Protein AF-A0A3Q0IUR8-F1 (afdb_monomer)

Organism: Diaphorina citri (NCBI:txid121845)

Solvent-accessible surface area (backbone atoms only — not comparable to full-atom values): 4444 Å² total; per-residue (Å²): 133,81,63,91,89,76,72,81,91,77,94,76,82,90,65,74,44,74,36,45,29,59,90,75,70,37,50,91,65,65,50,46,73,71,37,76,44,82,47,75,59,100,87,49,70,47,83,42,70,38,81,76,56,76,91,48,82,58,48,52,54,61,40,79,45,88

Secondary structure (DSSP, 8-state):
-PPTTS----S-----EEPPPTTTT--SSPB-TT-EEEEEETTEEEEEE----TT-S-B-TT-EE-

Radius of gyration: 14.31 Å; Cα contacts (8 Å, |Δi|>4): 88; chains: 1; bounding box: 37×21×35 Å

Foldseek 3Di:
DDDPPPDDDDQDDDDKDAAAAVVSVGDPDKDAAQDWDWDDDDPDIDTHGRHDFPPDRIDDHGDITD

Sequence (66 aa):
MAKPGTVKMHDHVEAQIYLLTKEEGGRTRPYTPWGQAHVYSKTWDVAARIIDMGGKDMFMPGEDGK

Mean predicted aligned error: 3.98 Å

pLDDT: mean 90.49, std 4.82, range [66.31, 96.75]

Structure (mmCIF, N/CA/C/O backbone):
data_AF-A0A3Q0IUR8-F1
#
_entry.id   AF-A0A3Q0IUR8-F1
#
loop_
_atom_site.group_PDB
_atom_site.id
_atom_site.type_symbol
_atom_site.label_atom_id
_atom_site.label_alt_id
_atom_site.label_comp_id
_atom_site.label_asym_id
_atom_site.label_entity_id
_atom_site.label_seq_id
_atom_site.pdbx_PDB_ins_code
_atom_site.Cartn_x
_atom_site.Cartn_y
_atom_site.Cartn_z
_atom_site.occupancy
_atom_site.B_iso_or_equiv
_atom_site.auth_seq_id
_atom_site.auth_comp_id
_atom_site.auth_asym_id
_atom_site.auth_atom_id
_atom_site.pdbx_PDB_model_num
ATOM 1 N N . MET A 1 1 ? 19.709 0.701 -12.229 1.00 78.06 1 MET A N 1
ATOM 2 C CA . MET A 1 1 ? 18.950 0.065 -13.331 1.00 78.06 1 MET A CA 1
ATOM 3 C C . MET A 1 1 ? 18.999 -1.443 -13.142 1.00 78.06 1 MET A C 1
ATOM 5 O O . MET A 1 1 ? 20.039 -1.936 -12.722 1.00 78.06 1 MET A O 1
ATOM 9 N N . ALA A 1 2 ? 17.892 -2.156 -13.364 1.00 90.56 2 ALA A N 1
ATOM 10 C CA . ALA A 1 2 ? 17.861 -3.616 -13.239 1.00 90.56 2 ALA A CA 1
ATOM 11 C C . ALA A 1 2 ? 18.597 -4.291 -14.410 1.00 90.56 2 ALA A C 1
ATOM 13 O O . ALA A 1 2 ? 18.705 -3.708 -15.491 1.00 90.56 2 ALA A O 1
ATOM 14 N N . LYS A 1 3 ? 19.099 -5.515 -14.205 1.00 96.12 3 LYS A N 1
ATOM 15 C CA . LYS A 1 3 ? 19.713 -6.309 -15.278 1.00 96.12 3 LYS A CA 1
ATOM 16 C C . LYS A 1 3 ? 18.655 -6.595 -16.363 1.00 96.12 3 LYS A C 1
ATOM 18 O O . LYS A 1 3 ? 17.517 -6.922 -16.016 1.00 96.12 3 LYS A O 1
ATOM 23 N N . PRO A 1 4 ? 18.990 -6.495 -17.664 1.00 96.25 4 PRO A N 1
ATOM 24 C CA . PRO A 1 4 ? 18.037 -6.800 -18.726 1.00 96.25 4 PRO A CA 1
ATOM 25 C C . PRO A 1 4 ? 17.397 -8.181 -18.540 1.00 96.25 4 PRO A C 1
ATOM 27 O O . PRO A 1 4 ? 18.091 -9.165 -18.281 1.00 96.25 4 PRO A O 1
ATOM 30 N N . GLY A 1 5 ? 16.068 -8.233 -18.637 1.00 94.81 5 GLY A N 1
ATOM 31 C CA . GLY A 1 5 ? 15.284 -9.462 -18.503 1.00 94.81 5 GLY A CA 1
ATOM 32 C C . GLY A 1 5 ? 15.013 -9.943 -17.071 1.00 94.81 5 GLY A C 1
ATOM 33 O O . GLY A 1 5 ? 14.352 -10.966 -16.923 1.00 94.81 5 GLY A O 1
ATOM 34 N N . THR A 1 6 ? 15.470 -9.251 -16.016 1.00 96.75 6 THR A N 1
ATOM 35 C CA . THR A 1 6 ? 15.256 -9.719 -14.627 1.00 96.75 6 THR A CA 1
ATOM 36 C C . THR A 1 6 ? 14.018 -9.155 -13.939 1.00 96.75 6 THR A C 1
ATOM 38 O O . THR A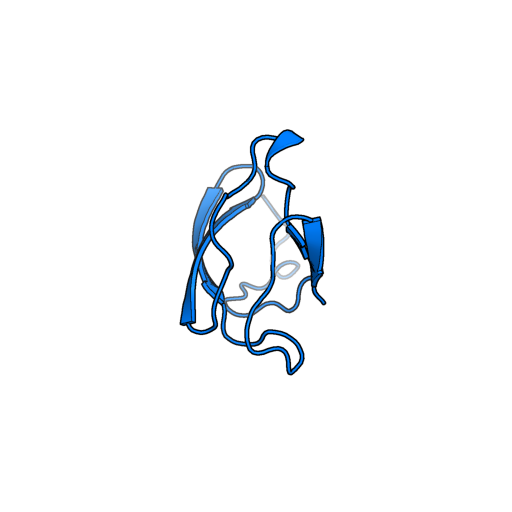 1 6 ? 13.649 -9.646 -12.878 1.00 96.75 6 THR A O 1
ATOM 41 N N . VAL A 1 7 ? 13.390 -8.119 -14.496 1.00 92.75 7 VAL A N 1
ATOM 42 C CA . VAL A 1 7 ? 12.179 -7.501 -13.936 1.00 92.75 7 VAL A CA 1
ATOM 43 C C . VAL A 1 7 ? 11.113 -7.444 -15.018 1.00 92.75 7 VAL A C 1
ATOM 45 O O . VAL A 1 7 ? 11.388 -7.009 -16.137 1.00 92.75 7 VAL A O 1
ATOM 48 N N . LYS A 1 8 ? 9.901 -7.882 -14.675 1.00 92.50 8 LYS A N 1
ATOM 49 C CA . LYS A 1 8 ? 8.699 -7.718 -15.494 1.00 92.50 8 LYS A CA 1
ATOM 50 C C . LYS A 1 8 ? 7.838 -6.610 -14.895 1.00 92.50 8 LYS A C 1
ATOM 52 O O . LYS A 1 8 ? 7.870 -6.382 -13.689 1.00 92.50 8 LYS A O 1
ATOM 57 N N . MET A 1 9 ? 7.102 -5.915 -15.752 1.00 91.06 9 MET A N 1
ATOM 58 C CA . MET A 1 9 ? 6.119 -4.928 -15.314 1.00 91.06 9 MET A CA 1
ATOM 59 C C . MET A 1 9 ? 4.825 -5.644 -14.931 1.00 91.06 9 MET A C 1
ATOM 61 O O . MET A 1 9 ? 4.424 -6.589 -15.611 1.00 91.06 9 MET A O 1
ATOM 65 N N . HIS A 1 10 ? 4.200 -5.188 -13.850 1.00 91.88 10 HIS A N 1
ATOM 66 C CA . HIS A 1 10 ? 2.947 -5.719 -13.323 1.00 91.88 10 HIS A CA 1
ATOM 67 C C . HIS A 1 10 ? 1.978 -4.563 -13.084 1.00 91.88 10 HIS A C 1
ATOM 69 O O . HIS A 1 10 ? 2.388 -3.501 -12.618 1.00 91.88 10 HIS A O 1
ATOM 75 N N . ASP A 1 11 ? 0.709 -4.783 -13.398 1.00 92.88 11 ASP A N 1
ATOM 76 C CA . ASP A 1 11 ? -0.403 -3.853 -13.185 1.00 92.88 11 ASP A CA 1
ATOM 77 C C . ASP A 1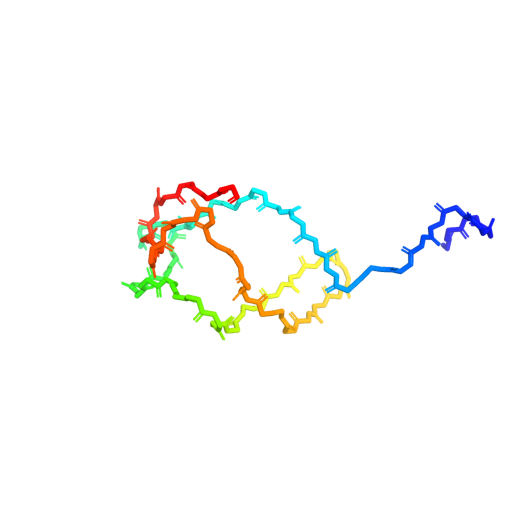 11 ? -1.428 -4.382 -12.162 1.00 92.88 11 ASP A C 1
ATOM 79 O O . ASP A 1 11 ? -2.253 -3.618 -11.669 1.00 92.88 11 ASP A O 1
ATOM 83 N N . HIS A 1 12 ? -1.327 -5.664 -11.792 1.00 92.75 12 HIS A N 1
ATOM 84 C CA . HIS A 1 12 ? -2.131 -6.323 -10.765 1.00 92.75 12 HIS A CA 1
ATOM 85 C C . HIS A 1 12 ? -1.218 -7.022 -9.759 1.00 92.75 12 HIS A C 1
ATOM 87 O O . HIS A 1 12 ? -0.303 -7.757 -10.142 1.00 92.75 12 HIS A O 1
ATOM 93 N N . VAL A 1 13 ? -1.473 -6.795 -8.471 1.00 90.88 13 VAL A N 1
ATOM 94 C CA . VAL A 1 13 ? -0.724 -7.400 -7.367 1.00 90.88 13 VAL A CA 1
ATOM 95 C C . VAL A 1 13 ? -1.679 -7.808 -6.248 1.00 90.88 13 VAL A C 1
ATOM 97 O O . VAL A 1 13 ? -2.611 -7.073 -5.935 1.00 90.88 13 VAL A O 1
ATOM 100 N N . GLU A 1 14 ? -1.426 -8.969 -5.648 1.00 91.19 14 GLU A N 1
ATOM 101 C CA . GLU A 1 14 ? -1.985 -9.357 -4.349 1.00 91.19 14 GLU A CA 1
ATOM 102 C C . GLU A 1 14 ? -0.996 -8.903 -3.272 1.00 91.19 14 GLU A C 1
ATOM 104 O O . GLU A 1 14 ? 0.218 -9.093 -3.417 1.00 91.19 14 GLU A O 1
ATOM 109 N N . ALA A 1 15 ? -1.491 -8.255 -2.222 1.00 89.56 15 ALA A N 1
ATOM 110 C CA . ALA A 1 15 ? -0.650 -7.704 -1.173 1.00 89.56 15 ALA A CA 1
ATOM 111 C C . ALA A 1 15 ? -1.384 -7.720 0.162 1.00 89.56 15 ALA A C 1
ATOM 113 O O . ALA A 1 15 ? -2.531 -7.296 0.247 1.00 89.56 15 ALA A O 1
ATOM 114 N N . GLN A 1 16 ? -0.667 -8.110 1.213 1.00 89.94 16 GLN A N 1
ATOM 115 C CA . GLN A 1 16 ? -1.143 -7.945 2.578 1.00 89.94 16 GLN A CA 1
ATOM 116 C C . GLN A 1 16 ? -0.970 -6.485 3.013 1.00 89.94 16 GLN A C 1
ATOM 118 O O . GLN A 1 16 ? 0.100 -5.896 2.834 1.00 89.94 16 GLN A O 1
ATOM 123 N N . ILE A 1 17 ? -2.020 -5.906 3.587 1.00 89.44 17 ILE A N 1
ATOM 124 C CA . ILE A 1 17 ? -2.095 -4.493 3.956 1.00 89.44 17 ILE A CA 1
ATOM 125 C C . ILE A 1 17 ? -2.533 -4.387 5.413 1.00 89.44 17 ILE A C 1
ATOM 127 O O . ILE A 1 17 ? -3.501 -5.019 5.821 1.00 89.44 17 ILE A O 1
ATOM 131 N N . TYR A 1 18 ? -1.858 -3.529 6.173 1.00 91.12 18 TYR A N 1
ATOM 132 C CA . TYR A 1 18 ? -2.341 -3.061 7.467 1.00 91.12 18 TYR A CA 1
ATOM 133 C C . TYR A 1 18 ? -2.916 -1.657 7.304 1.00 91.12 18 TYR A C 1
ATOM 135 O O . TYR A 1 18 ? -2.260 -0.761 6.758 1.00 91.12 18 TYR A O 1
ATOM 143 N N . LEU A 1 19 ? -4.150 -1.459 7.759 1.00 91.56 19 LEU A N 1
ATOM 144 C CA . LEU A 1 19 ? -4.762 -0.143 7.773 1.00 91.56 19 LEU A CA 1
ATOM 145 C C . LEU A 1 19 ? -4.412 0.560 9.079 1.00 91.56 19 LEU A C 1
ATOM 147 O O . LEU A 1 19 ? -4.842 0.129 10.140 1.00 91.56 19 LEU A O 1
ATOM 151 N N . LEU A 1 20 ? -3.713 1.692 8.994 1.00 93.94 20 LEU A N 1
ATOM 152 C CA . LEU A 1 20 ? -3.426 2.512 10.172 1.00 93.94 20 LEU A CA 1
ATOM 153 C C . LEU A 1 20 ? -4.719 2.903 10.900 1.00 93.94 20 LEU A C 1
ATOM 155 O O . LEU A 1 20 ? -5.690 3.345 10.273 1.00 93.94 20 LEU A O 1
ATOM 159 N N . THR A 1 21 ? -4.697 2.779 12.223 1.00 94.00 21 THR A N 1
ATOM 160 C CA . THR A 1 21 ? -5.735 3.289 13.123 1.00 94.00 21 THR A CA 1
ATOM 161 C C . THR A 1 21 ? -5.801 4.814 13.075 1.00 94.00 21 THR A C 1
ATOM 163 O O . THR A 1 21 ? -4.924 5.496 12.538 1.00 94.00 21 THR A O 1
ATOM 166 N N . LYS A 1 22 ? -6.847 5.389 13.669 1.00 92.69 22 LYS A N 1
ATOM 167 C CA . LYS A 1 22 ? -6.977 6.845 13.771 1.00 92.69 22 LYS A CA 1
ATOM 168 C C . LYS A 1 22 ? -5.862 7.447 14.634 1.00 92.69 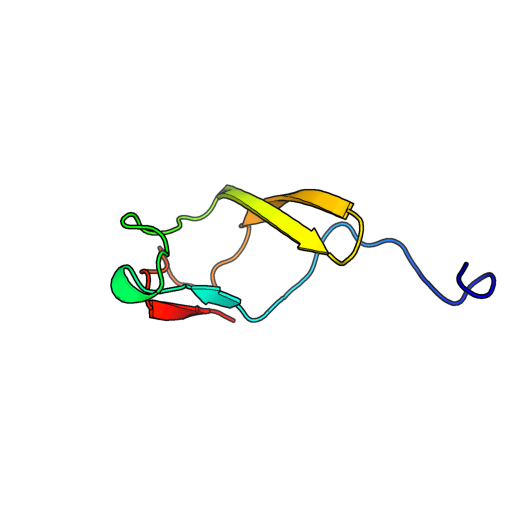22 LYS A C 1
ATOM 170 O O . LYS A 1 22 ? -5.357 8.520 14.318 1.00 92.69 22 LYS A O 1
ATOM 175 N N . GLU A 1 23 ? -5.484 6.757 15.704 1.00 95.19 23 GLU A N 1
ATOM 176 C CA . GLU A 1 23 ? -4.442 7.150 16.654 1.00 95.19 23 GLU A CA 1
ATOM 177 C C . GLU A 1 23 ? -3.054 7.150 15.999 1.00 95.19 23 GLU A C 1
ATOM 179 O O . GLU A 1 23 ? -2.220 7.992 16.321 1.00 95.19 23 GLU A O 1
ATOM 184 N N . GLU A 1 24 ? -2.840 6.276 15.014 1.00 96.19 24 GLU A N 1
ATOM 185 C CA . GLU A 1 24 ? -1.639 6.237 14.168 1.00 96.19 24 GLU A CA 1
ATOM 186 C C . GLU A 1 24 ? -1.654 7.288 13.039 1.00 96.19 24 GLU A C 1
ATOM 188 O O . GLU A 1 24 ? -0.753 7.318 12.202 1.00 96.19 24 GLU A O 1
ATOM 193 N N . GLY A 1 25 ? -2.668 8.160 12.989 1.00 94.88 25 GLY A N 1
ATOM 194 C CA . GLY A 1 25 ? -2.825 9.167 11.935 1.00 94.88 25 GLY A CA 1
ATOM 195 C C . GLY A 1 25 ? -3.413 8.618 10.632 1.00 94.88 25 GLY A C 1
ATOM 196 O O . GLY A 1 25 ? -3.308 9.255 9.583 1.00 94.88 25 GLY A O 1
ATOM 197 N N . GLY A 1 26 ? -4.026 7.436 10.689 1.00 92.81 26 GLY A N 1
ATOM 198 C CA . GLY A 1 26 ? -4.720 6.807 9.579 1.00 92.81 26 GLY A CA 1
ATOM 199 C C . GLY A 1 26 ? -6.058 7.461 9.236 1.00 92.81 26 GLY A C 1
ATOM 200 O O . GLY A 1 26 ? -6.404 8.574 9.642 1.00 92.81 26 GLY A O 1
ATOM 201 N N . ARG A 1 27 ? -6.850 6.749 8.435 1.00 88.44 27 ARG A N 1
ATOM 202 C CA . ARG A 1 27 ? -8.152 7.243 7.976 1.00 88.44 27 ARG A CA 1
ATOM 203 C C . ARG A 1 27 ? -9.213 7.062 9.049 1.00 88.44 27 ARG A C 1
ATOM 205 O O . ARG A 1 27 ? -9.232 6.071 9.759 1.00 88.44 27 ARG A O 1
ATOM 212 N N . THR A 1 28 ? -10.185 7.970 9.069 1.00 90.00 28 THR A N 1
ATOM 213 C CA . THR A 1 28 ? -11.401 7.810 9.885 1.00 90.00 28 THR A CA 1
ATOM 214 C C . THR A 1 28 ? -12.465 6.957 9.190 1.00 90.00 28 THR A C 1
ATOM 216 O O . THR A 1 28 ? -13.336 6.397 9.846 1.00 90.00 28 THR A O 1
ATOM 219 N N . ARG A 1 29 ? -12.448 6.900 7.851 1.00 89.56 29 ARG A N 1
ATOM 220 C CA . ARG A 1 29 ? -13.455 6.192 7.043 1.00 89.56 29 ARG A CA 1
ATOM 221 C C . ARG A 1 29 ? -12.902 4.866 6.513 1.00 89.56 29 ARG A C 1
ATOM 223 O O . ARG A 1 29 ? -11.723 4.843 6.145 1.00 89.56 29 ARG A O 1
ATOM 230 N N . PRO A 1 30 ? -13.748 3.826 6.394 1.00 88.94 30 PRO A N 1
ATOM 231 C CA . PRO A 1 30 ? -13.341 2.536 5.852 1.00 88.94 30 PRO A CA 1
ATOM 232 C C . PRO A 1 30 ? -12.925 2.616 4.384 1.00 88.94 30 PRO A C 1
ATOM 234 O O . PRO A 1 30 ? -13.250 3.573 3.667 1.00 88.94 30 PRO A O 1
ATOM 237 N N . TYR A 1 31 ? -12.229 1.575 3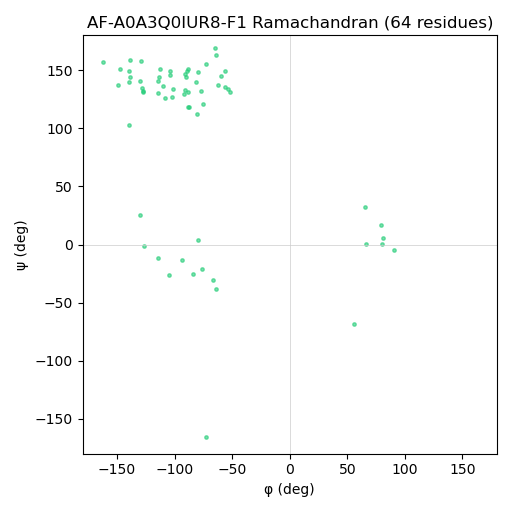.940 1.00 88.31 31 TYR A N 1
ATOM 238 C CA . TYR A 1 31 ? -12.045 1.289 2.522 1.00 88.31 31 TYR A CA 1
ATOM 239 C C . TYR A 1 31 ? -13.155 0.374 2.020 1.00 88.31 31 TYR A C 1
ATOM 241 O O . TYR A 1 31 ? -13.647 -0.482 2.751 1.00 88.31 31 TYR A O 1
ATOM 249 N N . THR A 1 32 ? -13.536 0.576 0.764 1.00 87.50 32 THR A N 1
ATOM 250 C CA . THR A 1 32 ? -14.568 -0.196 0.066 1.00 87.50 32 THR A CA 1
ATOM 251 C C . THR A 1 32 ? -14.024 -0.686 -1.276 1.00 87.50 32 THR A C 1
ATOM 253 O O . THR A 1 32 ? -13.075 -0.078 -1.800 1.00 87.50 32 THR A O 1
ATOM 256 N N . PRO A 1 33 ? -14.605 -1.754 -1.849 1.00 86.75 33 PRO A N 1
ATOM 257 C CA . PRO A 1 33 ? -14.226 -2.241 -3.164 1.00 86.75 33 PRO A CA 1
ATOM 258 C C . PRO A 1 33 ? -14.363 -1.134 -4.208 1.00 86.75 33 PRO A C 1
ATOM 260 O O . PRO A 1 33 ? -15.218 -0.254 -4.094 1.00 86.75 33 PRO A O 1
ATOM 263 N N . TRP A 1 34 ? -13.519 -1.175 -5.237 1.00 87.38 34 TRP A N 1
ATOM 264 C CA . TRP A 1 34 ? -13.436 -0.173 -6.309 1.00 87.38 34 TRP A CA 1
ATOM 265 C C . TRP A 1 34 ? -12.947 1.211 -5.866 1.00 87.38 34 TRP A C 1
ATOM 267 O O . TRP A 1 34 ? -12.786 2.102 -6.707 1.00 87.38 34 TRP A O 1
ATOM 277 N N . GLY A 1 35 ? -12.638 1.383 -4.579 1.00 87.38 35 GLY A N 1
ATOM 278 C CA . GLY A 1 35 ? -11.943 2.553 -4.067 1.00 87.38 35 GLY A CA 1
ATOM 279 C C . GLY A 1 35 ? -10.568 2.721 -4.716 1.00 87.38 35 GLY A C 1
ATOM 280 O O . GLY A 1 35 ? -9.876 1.747 -5.024 1.00 87.38 35 GLY A O 1
ATOM 281 N N . GLN A 1 36 ? -10.168 3.975 -4.923 1.00 90.38 36 GLN A N 1
ATOM 282 C CA . GLN A 1 36 ? -8.809 4.305 -5.341 1.00 90.38 36 GL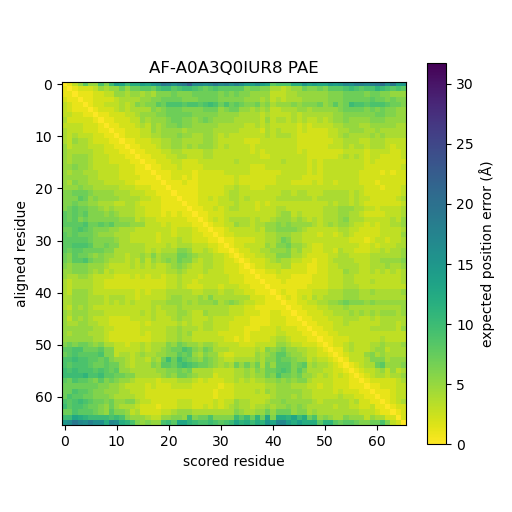N A CA 1
ATOM 283 C C . GLN A 1 36 ? -7.943 4.572 -4.112 1.00 90.38 36 GLN A C 1
ATOM 285 O O . GLN A 1 36 ? -8.310 5.364 -3.241 1.00 90.38 36 GLN A O 1
ATOM 290 N N . ALA A 1 37 ? -6.793 3.910 -4.061 1.00 89.62 37 ALA A N 1
ATOM 291 C CA . ALA A 1 37 ? -5.751 4.122 -3.074 1.00 89.62 37 ALA A CA 1
ATOM 292 C C . ALA A 1 37 ? -4.512 4.700 -3.760 1.00 89.62 37 ALA A C 1
ATOM 294 O O . ALA A 1 37 ? -4.191 4.354 -4.896 1.00 89.62 37 ALA A O 1
ATOM 295 N N . HIS A 1 38 ? -3.809 5.584 -3.063 1.00 92.62 38 HIS A N 1
ATOM 296 C CA . HIS A 1 38 ? -2.510 6.064 -3.508 1.00 92.62 38 HIS A CA 1
ATOM 297 C C . HIS A 1 38 ? -1.438 5.113 -2.987 1.00 92.62 38 HIS A C 1
ATOM 299 O O . HIS A 1 38 ? -1.316 4.921 -1.779 1.00 92.62 38 HIS A O 1
ATOM 305 N N . VAL A 1 39 ? -0.711 4.476 -3.899 1.00 93.69 39 VAL A N 1
ATOM 306 C CA . VAL A 1 39 ? 0.329 3.501 -3.573 1.00 93.69 39 VAL A CA 1
ATOM 307 C C . VAL A 1 39 ? 1.672 4.132 -3.868 1.00 93.69 39 VAL A C 1
ATOM 309 O O . VAL A 1 39 ? 1.917 4.575 -4.986 1.00 93.69 39 VAL A O 1
ATOM 312 N N . TYR A 1 40 ? 2.546 4.133 -2.872 1.00 95.00 40 TYR A N 1
ATOM 313 C CA . TYR A 1 40 ? 3.912 4.615 -2.990 1.00 95.00 40 TYR A CA 1
ATOM 314 C C . TYR A 1 40 ? 4.892 3.447 -2.923 1.00 95.00 40 TYR A C 1
ATOM 316 O O . TYR A 1 40 ? 4.777 2.561 -2.076 1.00 95.00 40 TYR A O 1
ATOM 324 N N . SER A 1 41 ? 5.891 3.465 -3.799 1.00 92.69 41 SER A N 1
ATOM 325 C CA . SER A 1 41 ? 6.982 2.501 -3.821 1.00 92.69 41 SER A CA 1
ATOM 326 C C . SER A 1 41 ? 8.296 3.209 -4.129 1.00 92.69 41 SER A C 1
ATOM 328 O O . SER A 1 41 ? 8.604 3.527 -5.277 1.00 92.69 41 SER A O 1
ATOM 330 N N . LYS A 1 42 ? 9.105 3.414 -3.082 1.00 92.31 42 LYS A N 1
ATOM 331 C CA . LYS A 1 42 ? 10.473 3.975 -3.090 1.00 92.31 42 LYS A CA 1
ATOM 332 C C . LYS A 1 42 ? 10.629 5.351 -3.744 1.00 92.31 42 LYS A C 1
ATOM 334 O O . LYS A 1 42 ? 10.994 6.306 -3.083 1.00 92.31 42 LYS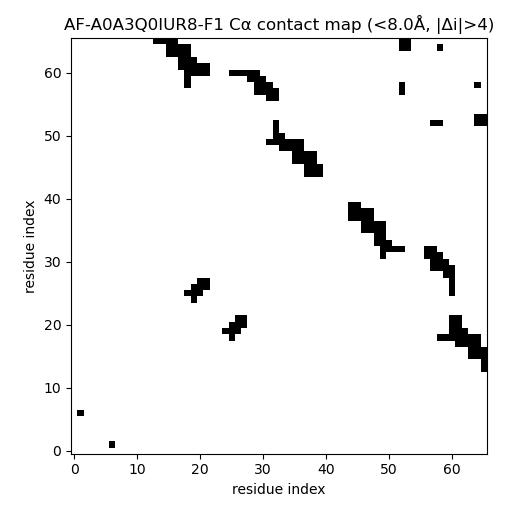 A O 1
ATOM 339 N N . THR A 1 43 ? 10.465 5.451 -5.053 1.00 95.50 43 THR A N 1
ATOM 340 C CA . THR A 1 43 ? 10.714 6.673 -5.830 1.00 95.50 43 THR A CA 1
ATOM 341 C C . THR A 1 43 ? 9.524 7.073 -6.685 1.00 95.50 43 THR A C 1
ATOM 343 O O . THR A 1 43 ? 9.618 8.057 -7.408 1.00 95.50 43 THR A O 1
ATOM 346 N N . TRP A 1 44 ? 8.445 6.294 -6.665 1.00 93.88 44 TRP A N 1
ATOM 347 C CA . TRP A 1 44 ? 7.260 6.550 -7.465 1.00 93.88 44 TRP A CA 1
ATOM 348 C C . TRP A 1 44 ? 6.002 6.295 -6.657 1.00 93.88 44 TRP A C 1
ATOM 350 O O . TRP A 1 44 ? 6.000 5.556 -5.671 1.00 93.88 44 TRP A O 1
ATOM 360 N N . ASP A 1 45 ? 4.929 6.898 -7.128 1.00 96.56 45 ASP A N 1
ATOM 361 C CA . ASP A 1 45 ? 3.597 6.734 -6.604 1.00 96.56 45 ASP A CA 1
ATOM 362 C C . ASP A 1 45 ? 2.587 6.652 -7.750 1.00 96.56 45 ASP A C 1
ATOM 364 O O . ASP A 1 45 ? 2.808 7.173 -8.844 1.00 96.56 45 ASP A O 1
ATOM 368 N N . VAL A 1 46 ? 1.503 5.918 -7.523 1.00 95.44 46 VAL A N 1
ATOM 369 C CA . VAL A 1 46 ? 0.447 5.711 -8.514 1.00 95.44 46 VAL A CA 1
ATOM 370 C C . VAL A 1 46 ? -0.901 5.574 -7.821 1.00 95.44 46 VAL A C 1
ATOM 372 O O . VAL A 1 46 ? -0.995 5.096 -6.688 1.00 95.44 46 VAL A O 1
ATOM 375 N N . ALA A 1 47 ? -1.968 5.972 -8.507 1.00 94.94 47 ALA A N 1
ATOM 376 C CA . ALA A 1 47 ? -3.315 5.597 -8.105 1.00 94.94 47 ALA A CA 1
ATOM 377 C C . ALA A 1 47 ? -3.564 4.128 -8.479 1.00 94.94 47 ALA A C 1
ATOM 379 O O . ALA A 1 47 ? -3.490 3.759 -9.651 1.00 94.94 47 ALA A O 1
ATOM 380 N N . ALA A 1 48 ? -3.876 3.299 -7.488 1.00 93.00 48 ALA A N 1
ATOM 381 C CA . ALA A 1 48 ? -4.267 1.908 -7.661 1.00 93.00 48 ALA A CA 1
ATOM 382 C C . ALA A 1 48 ? -5.733 1.723 -7.268 1.00 93.00 48 ALA A C 1
ATOM 384 O O . ALA A 1 48 ? -6.263 2.437 -6.414 1.00 93.00 48 ALA A O 1
ATOM 385 N N . ARG A 1 49 ? -6.401 0.749 -7.885 1.00 93.62 49 ARG A N 1
ATOM 386 C CA . ARG A 1 49 ? -7.774 0.387 -7.537 1.00 93.62 49 ARG A CA 1
ATOM 387 C C . ARG A 1 49 ? -7.778 -0.867 -6.673 1.00 93.62 49 ARG A C 1
ATOM 389 O O . ARG A 1 49 ? -7.127 -1.845 -7.020 1.00 93.62 49 ARG A O 1
ATOM 396 N N . ILE A 1 50 ? -8.547 -0.844 -5.590 1.00 90.81 50 ILE A N 1
ATOM 397 C CA . ILE A 1 50 ? -8.798 -2.027 -4.763 1.00 90.81 50 ILE A CA 1
ATOM 398 C C . ILE A 1 50 ? -9.879 -2.851 -5.464 1.00 90.81 50 ILE A C 1
ATOM 400 O O . ILE A 1 50 ? -11.010 -2.387 -5.605 1.00 90.81 50 ILE A O 1
ATOM 404 N N . ILE A 1 51 ? -9.515 -4.030 -5.966 1.00 88.81 51 ILE A N 1
ATOM 405 C CA . ILE A 1 51 ? -10.402 -4.881 -6.780 1.00 88.81 51 ILE A CA 1
ATOM 406 C C . ILE A 1 51 ? -10.949 -6.089 -6.020 1.00 88.81 51 ILE A C 1
ATOM 408 O O . ILE A 1 51 ? -12.032 -6.565 -6.343 1.00 88.81 51 ILE A O 1
ATOM 412 N N . ASP A 1 52 ? -10.221 -6.553 -5.009 1.00 87.25 52 ASP A N 1
ATOM 413 C CA . ASP A 1 52 ? -10.578 -7.681 -4.159 1.00 87.25 52 ASP A CA 1
ATOM 414 C C . ASP A 1 52 ? -10.231 -7.319 -2.711 1.00 87.25 52 ASP A C 1
ATOM 416 O O . ASP A 1 52 ? -9.270 -6.591 -2.455 1.00 87.25 52 ASP A O 1
ATOM 420 N N . MET A 1 53 ? -11.063 -7.772 -1.782 1.00 86.19 53 MET A N 1
ATOM 421 C CA . MET A 1 53 ? -10.937 -7.551 -0.341 1.00 86.19 53 MET A CA 1
ATOM 422 C C . MET A 1 53 ? -11.054 -8.872 0.434 1.00 86.19 53 MET A C 1
ATOM 424 O O . MET A 1 53 ? -11.483 -8.888 1.589 1.00 86.19 53 MET A O 1
ATOM 428 N N . GLY A 1 54 ? -10.736 -10.001 -0.209 1.00 84.31 54 GLY A N 1
ATOM 429 C CA . GLY A 1 54 ? -10.689 -11.311 0.441 1.00 84.31 54 GLY A CA 1
ATOM 430 C C . GLY A 1 54 ? -12.058 -11.779 0.938 1.00 84.31 54 GLY A C 1
ATOM 431 O O . GLY A 1 54 ? -12.156 -12.428 1.978 1.00 84.31 54 GLY A O 1
ATOM 432 N N . GLY A 1 55 ? -13.127 -11.403 0.229 1.00 83.38 55 GLY A N 1
ATOM 433 C CA . GLY A 1 55 ? -14.510 -11.726 0.593 1.00 83.38 55 GLY A CA 1
ATOM 434 C C . GLY A 1 55 ? -15.137 -10.829 1.667 1.00 83.38 55 GLY A C 1
ATOM 435 O O . GLY A 1 55 ? -16.260 -11.103 2.084 1.00 83.38 55 GLY A O 1
ATOM 436 N N . LYS A 1 56 ? -14.455 -9.764 2.114 1.00 84.69 56 LYS A N 1
ATOM 437 C CA . LYS A 1 56 ? -15.052 -8.723 2.965 1.00 84.69 56 LYS A CA 1
ATOM 438 C C . LYS A 1 56 ? -15.656 -7.598 2.123 1.00 84.69 56 LYS A C 1
ATOM 440 O O . LYS A 1 56 ? -15.075 -7.175 1.129 1.00 84.69 56 LYS A O 1
ATOM 445 N N . ASP A 1 57 ? -16.77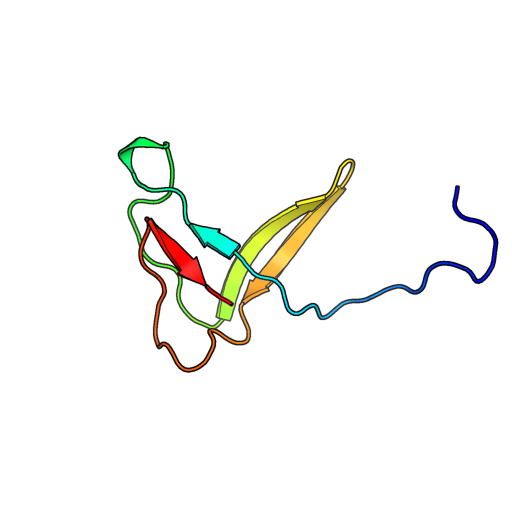2 -7.040 2.586 1.00 86.75 57 ASP A N 1
ATOM 446 C CA . ASP A 1 57 ? -17.408 -5.885 1.935 1.00 86.75 57 ASP A CA 1
ATOM 447 C C . ASP A 1 57 ? -16.681 -4.558 2.210 1.00 86.75 57 ASP A C 1
ATOM 449 O O . ASP A 1 57 ? -16.863 -3.580 1.483 1.00 86.75 57 ASP A O 1
ATOM 453 N N . MET A 1 58 ? -15.885 -4.489 3.282 1.00 89.56 58 MET A N 1
ATOM 454 C CA . MET A 1 58 ? -15.104 -3.311 3.664 1.00 89.56 58 MET A CA 1
ATOM 455 C C . MET A 1 58 ? -13.980 -3.664 4.649 1.00 89.56 58 MET A C 1
ATOM 457 O O . MET A 1 58 ? -14.080 -4.657 5.368 1.00 89.56 58 MET A O 1
ATOM 461 N N . PHE A 1 59 ? -12.946 -2.817 4.709 1.00 90.19 59 PHE A N 1
ATOM 462 C CA . PHE A 1 59 ? -11.890 -2.859 5.730 1.00 90.19 59 PHE A CA 1
ATOM 463 C C . PHE A 1 59 ? -11.954 -1.606 6.599 1.00 90.19 59 PHE A C 1
ATOM 465 O O . PHE A 1 59 ? -11.988 -0.476 6.088 1.00 90.19 59 PHE A O 1
ATOM 472 N N . MET A 1 60 ? -11.944 -1.810 7.911 1.00 91.19 60 MET A N 1
ATOM 473 C CA . MET A 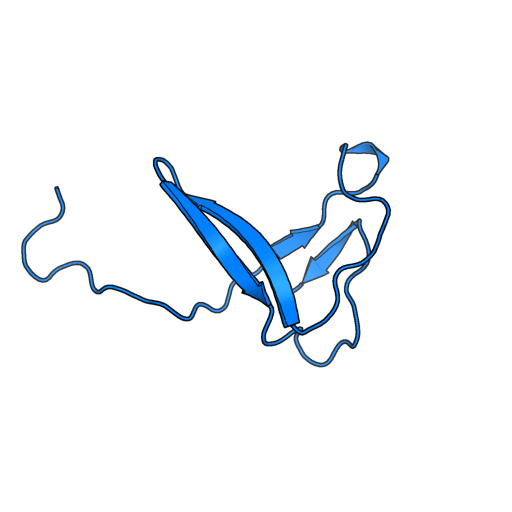1 60 ? -11.910 -0.743 8.904 1.00 91.19 60 MET A CA 1
ATOM 474 C C . MET A 1 60 ? -10.460 -0.346 9.236 1.00 91.19 60 MET A C 1
ATOM 476 O O . MET A 1 60 ? -9.552 -1.173 9.150 1.00 91.19 60 MET A O 1
ATOM 480 N N . PRO A 1 61 ? -10.211 0.916 9.632 1.00 92.19 61 PRO A N 1
ATOM 481 C CA . PRO A 1 61 ? -8.926 1.316 10.205 1.00 92.19 61 PRO A CA 1
ATOM 482 C C . PRO A 1 61 ? -8.536 0.415 11.388 1.00 92.19 61 PRO A C 1
ATOM 484 O O . PRO A 1 61 ? -9.368 0.162 12.258 1.00 92.19 61 PRO A O 1
ATOM 487 N N . GLY A 1 62 ? -7.286 -0.043 11.425 1.00 90.75 62 GLY A N 1
ATOM 488 C CA . GLY A 1 62 ? -6.760 -0.988 12.414 1.00 90.75 62 GLY A CA 1
ATOM 489 C C . GLY A 1 62 ? -6.876 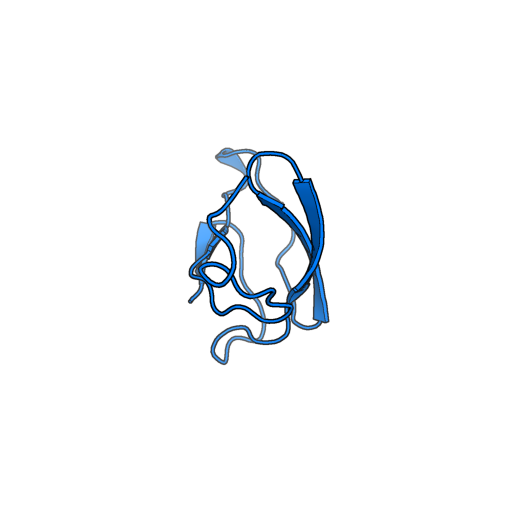-2.465 12.032 1.00 90.75 62 GLY A C 1
ATOM 490 O O . GLY A 1 62 ? -6.392 -3.309 12.779 1.00 90.75 62 GLY A O 1
ATOM 491 N N . GLU A 1 63 ? -7.516 -2.804 10.909 1.00 89.75 63 GLU A N 1
ATOM 492 C CA . GLU A 1 63 ? -7.586 -4.188 10.435 1.00 89.75 63 GLU A CA 1
ATOM 493 C C . GLU A 1 63 ? -6.414 -4.563 9.521 1.00 89.75 63 GLU A C 1
ATOM 495 O O . GLU A 1 63 ? -5.913 -3.754 8.733 1.00 89.75 63 GLU A O 1
ATOM 500 N N . ASP A 1 64 ? -6.057 -5.845 9.574 1.00 87.25 64 ASP A N 1
ATOM 501 C CA . ASP A 1 64 ? -5.222 -6.506 8.581 1.00 87.25 64 ASP A CA 1
ATOM 502 C C . ASP A 1 64 ? -6.088 -7.065 7.443 1.00 87.25 64 ASP A C 1
ATOM 504 O O . ASP A 1 64 ? -7.086 -7.763 7.664 1.00 87.25 64 ASP A O 1
ATOM 508 N N . GLY A 1 65 ? -5.684 -6.772 6.211 1.00 79.56 65 GLY A N 1
ATOM 509 C CA . GLY A 1 65 ? -6.228 -7.349 4.988 1.00 79.56 65 GLY A CA 1
ATOM 510 C C . GLY A 1 65 ? -5.179 -8.198 4.283 1.00 79.56 65 GLY A C 1
ATOM 511 O O . GLY A 1 65 ? -4.006 -7.825 4.242 1.00 79.56 65 GLY A O 1
ATOM 512 N N . LYS A 1 66 ? -5.602 -9.336 3.733 1.00 66.31 66 LYS A N 1
ATOM 513 C CA . LYS A 1 66 ? -4.822 -10.119 2.775 1.00 66.31 66 LYS A CA 1
ATOM 514 C C . LYS A 1 66 ? -5.392 -9.901 1.381 1.00 66.31 66 LYS A C 1
ATOM 516 O O . LYS A 1 66 ? -6.640 -9.854 1.292 1.00 66.31 66 LYS A O 1
#

Nearest PDB structures (foldseek):
  3u6b-assembly2_B  TM=9.201E-01  e=7.464E-03  Escherichia coli K-12
  4zv4-assembly2_B  TM=9.288E-01  e=7.942E-03  Pseudomonas aeruginosa PAO1
  4j0q-assembly3_C  TM=9.335E-01  e=1.478E-02  Pseudomonas putida KT2440
  1aip-assembly2_F  TM=9.408E-01  e=2.144E-02  Thermus thermophilus
  1zc8-assembly1_Y  TM=9.247E-01  e=2.144E-02  Thermus thermophilus

InterPro domains:
  IPR004160 Translation elongation factor EFTu/EF1A, C-terminal [PF03143] (6-62)
  IPR009001 Translation elongation factor EF1A/initiation factor IF2gamma, C-terminal [SSF50465] (10-64)